Protein AF-A0A9N9R0L3-F1 (afdb_monomer)

pLDDT: mean 73.53, std 13.52, range [49.97, 96.25]

Solvent-accessible surface area (backbone atoms only — not comparable to full-atom values): 6374 Å² total; per-residue (Å²): 128,97,67,84,85,89,74,55,72,68,57,52,53,51,59,60,64,49,84,73,80,53,77,79,74,68,79,78,90,70,85,72,80,93,65,84,85,87,78,87,75,76,69,82,69,79,77,79,71,82,51,100,42,72,69,59,36,50,55,51,49,51,55,51,50,49,56,56,52,52,49,53,52,50,32,50,54,43,52,52,52,32,52,52,26,55,77,70,76,41,88,69,71,90,70,111

Sequence (96 aa):
MAHPTLVSHENYKNLTKADLSGVNNDRAVQPLGSRLVYRSMSAPSCSSVISPSSLAAITALFSCVTSKVTSTVYSGICKLTNLKKRLFGLAEKQCS

Mean predicted aligned error: 16.93 Å

Structure (mmCIF, N/CA/C/O backbone):
data_AF-A0A9N9R0L3-F1
#
_entry.id   AF-A0A9N9R0L3-F1
#
loop_
_atom_site.group_PDB
_atom_site.id
_atom_site.type_symbol
_atom_site.label_atom_id
_atom_site.label_alt_id
_atom_site.label_comp_id
_atom_site.label_asym_id
_atom_site.label_entity_id
_atom_site.label_seq_id
_atom_site.pdbx_PDB_ins_code
_atom_site.Cartn_x
_atom_site.Cartn_y
_atom_site.Cartn_z
_atom_site.occupancy
_atom_site.B_iso_or_equiv
_atom_site.auth_seq_id
_atom_site.auth_comp_id
_atom_site.auth_asym_id
_atom_site.auth_atom_id
_atom_site.pdbx_PDB_model_num
ATOM 1 N N . MET A 1 1 ? -3.905 3.711 -0.347 1.00 61.50 1 MET A N 1
ATOM 2 C CA . MET A 1 1 ? -3.032 4.195 0.747 1.00 61.50 1 MET A CA 1
ATOM 3 C C . MET A 1 1 ? -1.859 3.239 0.877 1.00 61.50 1 MET A C 1
ATOM 5 O O . MET A 1 1 ? -2.066 2.050 0.695 1.00 61.50 1 MET A O 1
ATOM 9 N N . ALA A 1 2 ? -0.637 3.731 1.097 1.00 69.81 2 ALA A N 1
ATOM 10 C CA . ALA A 1 2 ? 0.549 2.866 1.180 1.00 69.81 2 ALA A CA 1
ATOM 11 C C . ALA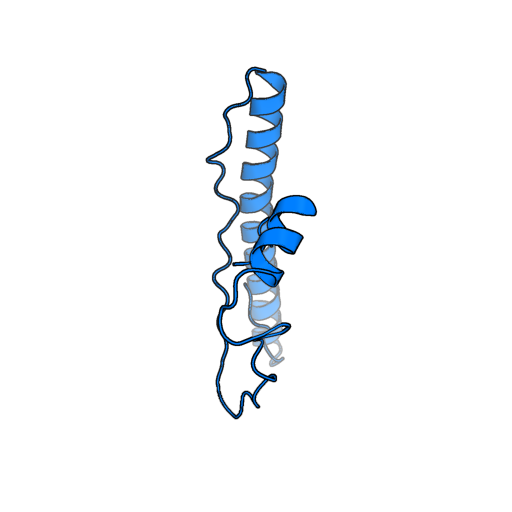 A 1 2 ? 0.735 2.216 2.561 1.00 69.81 2 ALA A C 1
ATOM 13 O O . ALA A 1 2 ? 1.434 1.214 2.667 1.00 69.81 2 ALA A O 1
ATOM 14 N N . HIS A 1 3 ? 0.115 2.787 3.594 1.00 77.75 3 HIS A N 1
ATOM 15 C CA . HIS A 1 3 ? 0.213 2.321 4.971 1.00 77.75 3 HIS A CA 1
ATOM 16 C C . HIS A 1 3 ? -1.168 1.904 5.481 1.00 77.75 3 HIS A C 1
ATOM 18 O O . HIS A 1 3 ? -2.149 2.585 5.161 1.00 77.75 3 HIS A O 1
ATOM 24 N N . PRO A 1 4 ? -1.255 0.798 6.236 1.00 84.69 4 PRO A N 1
ATOM 25 C CA . PRO A 1 4 ? -2.502 0.357 6.839 1.00 84.69 4 PRO A CA 1
ATOM 26 C C . PRO A 1 4 ? -2.892 1.267 8.008 1.00 84.69 4 PRO A C 1
ATOM 28 O O . PRO A 1 4 ? -2.035 1.757 8.745 1.00 84.69 4 PRO A O 1
ATOM 31 N N . THR A 1 5 ? -4.194 1.459 8.201 1.00 86.50 5 THR A N 1
ATOM 32 C CA . THR A 1 5 ? -4.732 2.087 9.412 1.00 86.50 5 THR A CA 1
ATOM 33 C C . THR A 1 5 ? -4.686 1.083 10.557 1.00 86.50 5 THR A C 1
ATOM 35 O O . THR A 1 5 ? -5.091 -0.066 10.392 1.00 86.50 5 THR A O 1
ATOM 38 N N . LEU A 1 6 ? -4.205 1.514 11.722 1.00 91.75 6 LEU A N 1
ATOM 39 C CA . LEU A 1 6 ? -4.167 0.679 12.920 1.00 91.75 6 LEU A CA 1
ATOM 40 C C . LEU A 1 6 ? -5.528 0.695 13.623 1.00 91.75 6 LEU A C 1
ATOM 42 O O . LEU A 1 6 ? -6.130 1.753 13.799 1.00 91.75 6 LEU A O 1
ATOM 46 N N . VAL A 1 7 ? -5.994 -0.479 14.047 1.00 88.50 7 VAL A N 1
ATOM 47 C CA . VAL A 1 7 ? -7.251 -0.664 14.785 1.00 88.50 7 VAL A CA 1
ATOM 48 C C . VAL A 1 7 ? -6.971 -1.568 15.985 1.00 88.50 7 VAL A C 1
ATOM 50 O O . VAL A 1 7 ? -6.247 -2.554 15.851 1.00 88.50 7 VAL A O 1
ATOM 53 N N . SER A 1 8 ? -7.511 -1.228 17.161 1.00 93.06 8 SER A N 1
ATOM 54 C CA . SER A 1 8 ? -7.380 -2.079 18.351 1.00 93.06 8 SER A CA 1
ATOM 55 C C . SER A 1 8 ? -8.177 -3.377 18.192 1.00 93.06 8 SER A C 1
ATOM 57 O O . SER A 1 8 ? -9.147 -3.444 17.432 1.00 93.06 8 SER A O 1
ATOM 59 N N . HIS A 1 9 ? -7.798 -4.412 18.939 1.00 88.56 9 HIS A N 1
ATOM 60 C CA . HIS A 1 9 ? -8.463 -5.715 18.874 1.00 88.56 9 HIS A CA 1
ATOM 61 C C . HIS A 1 9 ? -9.941 -5.641 19.272 1.00 88.56 9 HIS A C 1
ATOM 63 O O . HIS A 1 9 ? -10.799 -6.285 18.670 1.00 88.56 9 HIS A O 1
ATOM 69 N N . GLU A 1 10 ? -10.256 -4.823 20.273 1.00 90.19 10 GLU A N 1
ATOM 70 C CA . GLU A 1 10 ? -11.611 -4.606 20.779 1.00 90.19 10 GLU A CA 1
ATOM 71 C C . GLU A 1 10 ? -12.480 -3.928 19.719 1.00 90.19 10 GLU A C 1
ATOM 73 O O . GLU A 1 10 ? -13.596 -4.372 19.450 1.00 90.19 10 GLU A O 1
ATOM 78 N N . ASN A 1 11 ? -11.939 -2.901 19.059 1.00 87.56 11 ASN A N 1
ATOM 79 C CA . ASN A 1 11 ? -12.633 -2.199 17.985 1.00 87.56 11 ASN A CA 1
ATOM 80 C C . ASN A 1 11 ? -12.862 -3.113 16.776 1.00 87.56 11 ASN A C 1
ATOM 82 O O . ASN A 1 11 ? -13.959 -3.128 16.224 1.00 87.56 11 ASN A O 1
ATOM 86 N N . TYR A 1 12 ? -11.879 -3.941 16.411 1.00 85.25 12 TYR A N 1
ATOM 87 C CA . TYR A 1 12 ? -12.034 -4.936 15.347 1.00 85.25 12 TYR A CA 1
ATOM 88 C C . TYR A 1 12 ? -13.130 -5.970 15.666 1.00 85.25 12 TYR A C 1
ATOM 90 O O . TYR A 1 12 ? -13.975 -6.285 14.823 1.00 85.25 12 TYR A O 1
ATOM 98 N N . LYS A 1 13 ? -13.185 -6.457 16.911 1.00 83.06 13 LYS A N 1
ATOM 99 C CA . LYS A 1 13 ? -14.255 -7.356 17.374 1.00 83.06 13 LYS A CA 1
ATOM 100 C C . LYS A 1 13 ? -15.635 -6.706 17.332 1.00 83.06 13 LYS A C 1
ATOM 102 O O . LYS A 1 13 ? -16.613 -7.381 17.036 1.00 83.06 13 LYS A O 1
ATOM 107 N N . ASN A 1 14 ? -15.736 -5.419 17.643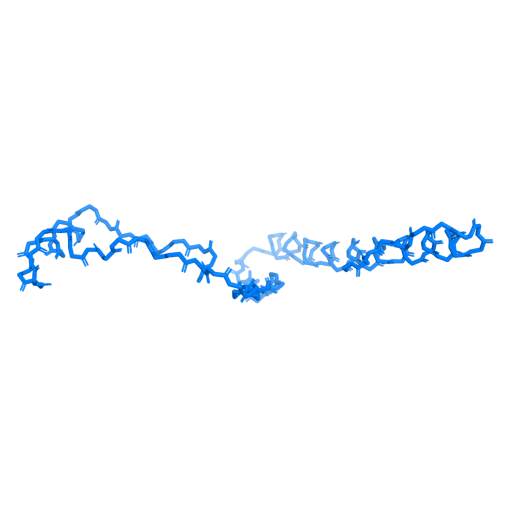 1.00 83.50 14 ASN A N 1
ATOM 108 C CA . ASN A 1 14 ? -17.016 -4.715 17.589 1.00 83.50 14 ASN A CA 1
ATOM 109 C C . ASN A 1 14 ? -17.488 -4.513 16.142 1.00 83.50 14 ASN A C 1
ATOM 111 O O . ASN A 1 14 ? -18.669 -4.700 15.864 1.00 83.50 14 ASN A O 1
ATOM 115 N N . LEU A 1 15 ? -16.569 -4.228 15.213 1.00 78.44 15 LEU A N 1
ATOM 116 C CA . LEU A 1 15 ? -16.874 -4.118 13.781 1.00 78.44 15 LEU A CA 1
ATOM 117 C C . LEU A 1 15 ? -17.392 -5.432 13.188 1.00 78.44 15 LEU A C 1
ATOM 119 O O . LEU A 1 15 ? -18.325 -5.419 12.397 1.00 78.44 15 LEU A O 1
ATOM 123 N N . THR A 1 16 ? -16.815 -6.563 13.592 1.00 73.06 16 THR A N 1
ATOM 124 C CA . THR A 1 16 ? -17.211 -7.896 13.100 1.00 73.06 16 THR A CA 1
ATOM 125 C C . THR A 1 16 ? -18.508 -8.425 13.719 1.00 73.06 16 THR A C 1
ATOM 127 O O . THR A 1 16 ? -19.097 -9.360 13.184 1.00 73.06 16 THR A O 1
ATOM 130 N N . LYS A 1 17 ? -18.960 -7.841 14.836 1.00 72.19 17 LYS A N 1
ATOM 131 C CA . LYS A 1 17 ? -20.247 -8.153 15.481 1.00 72.19 17 LYS A CA 1
ATOM 132 C C . LYS A 1 17 ? -21.405 -7.305 14.968 1.00 72.19 17 LYS A C 1
ATOM 134 O O . LYS A 1 17 ? -22.550 -7.725 15.096 1.00 72.19 17 LYS A O 1
ATOM 139 N N . ALA A 1 18 ? -21.124 -6.102 14.470 1.00 67.31 18 ALA A N 1
ATOM 140 C CA . ALA A 1 18 ? -22.138 -5.272 13.843 1.00 67.31 18 ALA A CA 1
ATOM 141 C C . ALA A 1 18 ? -22.623 -5.996 12.581 1.00 67.31 18 ALA A C 1
ATOM 143 O O . ALA A 1 18 ? -21.819 -6.310 11.706 1.00 67.31 18 ALA A O 1
ATOM 144 N N . ASP A 1 19 ? -23.917 -6.308 12.512 1.00 60.81 19 ASP A N 1
ATOM 145 C CA . ASP A 1 19 ? -24.516 -7.079 11.420 1.00 60.81 19 ASP A CA 1
ATOM 146 C C . ASP A 1 19 ? -24.577 -6.247 10.126 1.00 60.81 19 ASP A C 1
ATOM 148 O O . ASP A 1 19 ? -25.598 -5.677 9.748 1.00 60.81 19 ASP A O 1
ATOM 152 N N . LEU A 1 20 ? -23.422 -6.103 9.476 1.00 62.78 20 LEU A N 1
ATOM 153 C CA . LEU A 1 20 ? -23.210 -5.327 8.256 1.00 62.78 20 LEU A CA 1
ATOM 154 C C . LEU A 1 20 ? -23.147 -6.248 7.029 1.00 62.78 20 LEU A C 1
ATOM 156 O O . LEU A 1 20 ? -22.281 -6.090 6.169 1.00 62.78 20 LEU A O 1
ATOM 160 N N . SER A 1 21 ? -24.101 -7.179 6.920 1.00 62.22 21 SER A N 1
ATOM 161 C CA . SER A 1 21 ? -24.162 -8.256 5.908 1.00 62.22 21 SER A CA 1
ATOM 162 C C . SER A 1 21 ? -23.282 -9.484 6.203 1.00 62.22 21 SER A C 1
ATOM 164 O O . SER A 1 21 ? -22.819 -10.148 5.277 1.00 62.22 21 SER A O 1
ATOM 166 N N . GLY A 1 22 ? -23.085 -9.815 7.484 1.00 63.16 22 GLY A N 1
ATOM 167 C CA . GLY A 1 22 ? -22.403 -11.039 7.924 1.00 63.16 22 GLY A CA 1
ATOM 168 C C . GLY A 1 22 ? -20.904 -10.904 8.236 1.00 63.16 22 GLY A C 1
ATOM 169 O O . GLY A 1 22 ? -20.253 -9.899 7.952 1.00 63.16 22 GLY A O 1
ATOM 170 N N . VAL A 1 23 ? -20.354 -11.952 8.859 1.00 69.56 23 VAL A N 1
ATOM 171 C CA . VAL A 1 23 ? -18.921 -12.083 9.175 1.00 69.56 23 VAL A CA 1
ATOM 172 C C . VAL A 1 23 ? -18.148 -12.343 7.877 1.00 69.56 23 VAL A C 1
ATOM 174 O O . VAL A 1 23 ? -18.529 -13.225 7.113 1.00 69.56 23 VAL A O 1
ATOM 177 N N . ASN A 1 24 ? -17.046 -11.618 7.652 1.00 75.12 24 ASN A N 1
ATOM 178 C CA . ASN A 1 24 ? -16.228 -11.677 6.428 1.00 75.12 24 ASN A CA 1
ATOM 179 C C . ASN A 1 24 ? -16.958 -11.184 5.161 1.00 75.12 24 ASN A C 1
ATOM 181 O O . ASN A 1 24 ? -16.983 -11.873 4.142 1.00 75.12 24 ASN A O 1
ATOM 185 N N . ASN A 1 25 ? -17.516 -9.969 5.200 1.00 81.75 25 ASN A N 1
ATOM 186 C CA . ASN A 1 25 ? -18.136 -9.302 4.042 1.00 81.75 25 ASN A CA 1
ATOM 187 C C . ASN A 1 25 ? -17.102 -8.772 3.013 1.00 81.75 25 ASN A C 1
ATOM 189 O O . ASN A 1 25 ? -17.251 -7.700 2.424 1.00 81.75 25 ASN A O 1
ATOM 193 N N . ASP A 1 26 ? -16.015 -9.510 2.809 1.00 86.44 26 ASP A N 1
ATOM 194 C CA . ASP A 1 26 ? -14.970 -9.168 1.856 1.00 86.44 26 ASP A CA 1
ATOM 195 C C . ASP A 1 26 ? -15.273 -9.826 0.509 1.00 86.44 26 ASP A C 1
ATOM 197 O O . ASP A 1 26 ? -15.434 -11.044 0.395 1.00 86.44 26 ASP A O 1
ATOM 201 N N . ARG A 1 27 ? -15.323 -9.028 -0.561 1.00 87.44 27 ARG A N 1
ATOM 202 C CA . ARG A 1 27 ? -15.479 -9.572 -1.913 1.00 87.44 27 ARG A CA 1
ATOM 203 C C . ARG A 1 27 ? -14.175 -10.224 -2.375 1.00 87.44 27 ARG A C 1
ATOM 205 O O . ARG A 1 27 ? -13.105 -9.626 -2.281 1.00 87.44 27 ARG A O 1
ATOM 212 N N . ALA A 1 28 ? -14.286 -11.402 -2.988 1.00 93.19 28 ALA A N 1
ATOM 213 C CA . ALA A 1 28 ? -13.152 -12.086 -3.601 1.00 93.19 28 ALA A CA 1
ATOM 214 C C . ALA A 1 28 ? -12.434 -11.214 -4.649 1.00 93.19 28 ALA A C 1
ATOM 216 O O . ALA A 1 28 ? -13.070 -10.502 -5.439 1.00 93.19 28 ALA A O 1
ATOM 217 N N . VAL A 1 29 ? -11.103 -11.327 -4.688 1.00 94.81 29 VAL A N 1
ATOM 218 C CA . VAL A 1 29 ? -10.243 -10.619 -5.645 1.00 94.81 29 VAL A CA 1
ATOM 219 C C . VAL A 1 29 ? -10.676 -10.939 -7.077 1.00 94.81 29 VAL A C 1
ATOM 221 O O . VAL A 1 29 ? -10.884 -12.096 -7.432 1.00 94.81 29 VAL A O 1
ATOM 224 N N . GLN A 1 30 ? -10.822 -9.900 -7.900 1.00 96.25 30 GLN A N 1
ATOM 225 C CA . GLN A 1 30 ? -11.233 -10.027 -9.298 1.00 96.25 30 GLN A CA 1
ATOM 226 C C . GLN A 1 30 ? -10.031 -9.867 -10.241 1.00 96.25 30 GLN A C 1
ATOM 228 O O . GLN A 1 30 ? -9.110 -9.108 -9.924 1.00 96.25 30 GLN A O 1
ATOM 233 N N . PRO A 1 31 ? -10.034 -10.516 -11.419 1.00 96.19 31 PRO A N 1
ATOM 234 C CA . PRO A 1 31 ? -8.962 -10.366 -12.397 1.00 96.19 31 PRO A CA 1
ATOM 235 C C . PRO A 1 31 ? -8.750 -8.909 -12.833 1.00 96.19 31 PRO A C 1
ATOM 237 O O . PRO A 1 31 ? -9.697 -8.168 -13.123 1.00 96.19 31 PRO A O 1
ATOM 240 N N . LEU A 1 32 ? -7.485 -8.492 -12.927 1.00 95.19 32 LEU A N 1
ATOM 241 C CA . LEU A 1 32 ? -7.140 -7.129 -13.334 1.00 95.19 32 LEU A CA 1
ATOM 242 C C . LEU A 1 32 ? -7.377 -6.892 -14.838 1.00 95.19 32 LEU A C 1
ATOM 244 O O . LEU A 1 32 ? -7.803 -5.800 -15.221 1.00 95.19 32 LEU A O 1
ATOM 248 N N . GLY A 1 33 ? -7.175 -7.912 -15.676 1.00 94.62 33 GLY A N 1
ATOM 249 C CA . GLY A 1 33 ? -7.266 -7.801 -17.134 1.00 94.62 33 GLY A CA 1
ATOM 250 C C . GLY A 1 33 ? -6.109 -6.980 -17.712 1.00 94.62 33 GLY A C 1
ATOM 251 O O . GLY A 1 33 ? -4.971 -7.129 -17.280 1.00 94.62 33 GLY A O 1
ATOM 252 N N . SER A 1 34 ? -6.403 -6.091 -18.663 1.00 95.75 34 SER A N 1
ATOM 253 C CA . SER A 1 34 ? -5.430 -5.204 -19.328 1.00 95.75 34 SER A CA 1
ATOM 254 C C . SER A 1 34 ? -5.236 -3.845 -18.637 1.00 95.75 34 SER A C 1
ATOM 256 O O . SER A 1 34 ? -4.642 -2.929 -19.205 1.00 95.75 34 SER A O 1
ATOM 258 N N . ARG A 1 35 ? -5.767 -3.675 -17.420 1.00 95.25 35 ARG A N 1
ATOM 259 C CA . ARG A 1 35 ? -5.739 -2.393 -16.705 1.00 95.25 35 ARG A CA 1
ATOM 260 C C . ARG A 1 35 ? -4.368 -2.125 -16.085 1.00 95.25 35 ARG A C 1
ATOM 262 O O . ARG A 1 35 ? -3.779 -3.004 -15.462 1.00 95.25 35 ARG A O 1
ATOM 269 N N . LEU A 1 36 ? -3.911 -0.879 -16.194 1.00 93.50 36 LEU A N 1
ATOM 270 C CA . LEU A 1 36 ? -2.713 -0.379 -15.518 1.00 93.50 36 LEU A CA 1
ATOM 271 C C . LEU A 1 36 ? -3.086 0.259 -14.173 1.00 93.50 36 LEU A C 1
ATOM 273 O O . LEU A 1 36 ? -4.103 0.944 -14.066 1.00 93.50 36 LEU A O 1
ATOM 277 N N . VAL A 1 37 ? -2.250 0.053 -13.153 1.00 89.31 37 VAL A N 1
ATOM 278 C CA . VAL A 1 37 ? -2.422 0.637 -11.813 1.00 89.31 37 VAL A CA 1
ATOM 279 C C . VAL A 1 37 ? -1.256 1.577 -11.531 1.00 89.31 37 VAL A C 1
ATOM 281 O O . VAL A 1 37 ? -0.118 1.139 -11.379 1.00 89.31 37 VAL A O 1
ATOM 284 N N . TYR A 1 38 ? -1.541 2.875 -11.448 1.00 87.69 38 TYR A N 1
ATOM 285 C CA . TYR A 1 38 ? -0.542 3.898 -11.143 1.00 87.69 38 TYR A CA 1
ATOM 286 C C . TYR A 1 38 ? -0.500 4.179 -9.640 1.00 87.69 38 TYR A C 1
ATOM 288 O O . TYR A 1 38 ? -1.536 4.313 -8.989 1.00 87.69 38 TYR A O 1
ATOM 296 N N . ARG A 1 39 ? 0.709 4.290 -9.080 1.00 80.62 39 ARG A N 1
ATOM 297 C CA . ARG A 1 39 ? 0.925 4.620 -7.667 1.00 80.62 39 ARG A CA 1
ATOM 298 C C . ARG A 1 39 ? 1.445 6.046 -7.544 1.00 80.62 39 ARG A C 1
ATOM 300 O O . ARG A 1 39 ? 2.541 6.341 -8.008 1.00 80.62 39 ARG A O 1
ATOM 307 N N . SER A 1 40 ? 0.710 6.903 -6.839 1.00 75.38 40 SER A N 1
ATOM 308 C CA . SER A 1 40 ? 1.256 8.175 -6.371 1.00 75.38 40 SER A CA 1
ATOM 309 C C . SER A 1 40 ? 2.300 7.889 -5.291 1.00 75.38 40 SER A C 1
ATOM 311 O O . SER A 1 40 ? 1.965 7.452 -4.185 1.00 75.38 40 SER A O 1
ATOM 313 N N . MET A 1 41 ? 3.573 8.102 -5.603 1.00 64.19 41 MET A N 1
ATOM 314 C CA . MET A 1 41 ? 4.596 8.215 -4.573 1.00 64.19 41 MET A CA 1
ATOM 315 C C . MET A 1 41 ? 4.511 9.633 -4.028 1.00 64.19 41 MET A C 1
ATOM 317 O O . MET A 1 41 ? 5.018 10.568 -4.642 1.00 64.19 41 MET A O 1
ATOM 321 N N . SER A 1 42 ? 3.842 9.808 -2.889 1.00 58.16 42 SER A N 1
ATOM 322 C CA . SER A 1 42 ? 4.065 11.006 -2.090 1.00 58.16 42 SER A CA 1
ATOM 323 C C . SER A 1 42 ? 5.546 10.980 -1.728 1.00 58.16 42 SER A C 1
ATOM 325 O O . SER A 1 42 ? 5.965 10.143 -0.926 1.00 58.16 42 SER A O 1
ATOM 327 N N . ALA A 1 43 ? 6.361 11.831 -2.359 1.00 53.84 43 ALA A N 1
ATOM 328 C CA . ALA A 1 43 ? 7.680 12.125 -1.818 1.00 53.84 43 ALA A CA 1
ATOM 329 C C . ALA A 1 43 ? 7.458 12.479 -0.341 1.00 53.84 43 ALA A C 1
ATOM 331 O O . ALA A 1 43 ? 6.490 13.199 -0.070 1.00 53.84 43 ALA A O 1
ATOM 332 N N . PRO A 1 44 ? 8.248 11.935 0.604 1.00 52.59 44 PRO A N 1
ATOM 333 C CA . PRO A 1 44 ? 8.040 12.193 2.021 1.00 52.59 44 PRO A CA 1
ATOM 334 C C . PRO A 1 44 ? 7.938 13.703 2.204 1.00 52.59 44 PRO A C 1
ATOM 336 O O . PRO A 1 44 ? 8.902 14.436 1.978 1.00 52.59 44 PRO A O 1
ATOM 339 N N . SER A 1 45 ? 6.731 14.186 2.505 1.00 49.97 45 SER A N 1
ATOM 340 C CA . SER A 1 45 ? 6.530 15.594 2.783 1.00 49.97 45 SER A CA 1
ATOM 341 C C . SER A 1 45 ? 7.335 15.852 4.041 1.00 49.97 45 SER A C 1
ATOM 343 O O . SER A 1 45 ? 7.011 15.300 5.092 1.00 49.97 45 SER A O 1
ATOM 345 N N . CYS A 1 46 ? 8.366 16.685 3.960 1.00 54.31 46 CYS A N 1
ATOM 346 C CA . CYS A 1 46 ? 9.162 17.112 5.113 1.00 54.31 46 CYS A CA 1
ATOM 347 C C . CYS A 1 46 ? 8.358 18.042 6.048 1.00 54.31 46 CYS A C 1
ATOM 349 O O . CYS A 1 46 ? 8.905 18.937 6.675 1.00 54.31 46 CYS A O 1
ATOM 351 N N . SER A 1 47 ? 7.036 17.856 6.092 1.00 52.03 47 SER A N 1
ATOM 352 C CA . SER A 1 47 ? 6.053 18.663 6.803 1.00 52.03 47 SER A CA 1
ATOM 353 C C . SER A 1 47 ? 5.890 18.239 8.261 1.00 52.03 47 SER A C 1
ATOM 355 O O . SER A 1 47 ? 5.207 18.923 9.012 1.00 52.03 47 SER A O 1
ATOM 357 N N . SER A 1 48 ? 6.512 17.140 8.688 1.00 52.03 48 SER A N 1
ATOM 358 C CA . SER A 1 48 ? 6.573 16.735 10.092 1.00 52.03 48 SER A CA 1
ATOM 359 C C . SER A 1 48 ? 7.937 17.081 10.692 1.00 52.03 48 SER A C 1
ATOM 361 O O . SER A 1 48 ? 8.635 16.216 11.212 1.00 52.03 48 SER A O 1
ATOM 363 N N . VAL A 1 49 ? 8.330 18.355 10.612 1.00 51.78 49 VAL A N 1
ATOM 364 C CA . VAL A 1 49 ? 9.369 18.929 11.484 1.00 51.78 49 VAL A CA 1
ATOM 365 C C . VAL A 1 49 ? 8.656 19.686 12.602 1.00 51.78 49 VAL A C 1
ATOM 367 O O . VAL A 1 49 ? 8.737 20.900 12.721 1.00 51.78 49 VAL A O 1
ATOM 370 N N . ILE A 1 50 ? 7.892 18.953 13.408 1.00 52.72 50 ILE A N 1
ATOM 371 C CA . ILE A 1 50 ? 7.469 19.418 14.731 1.00 52.72 50 ILE A CA 1
ATOM 372 C C . ILE A 1 50 ? 8.134 18.464 15.716 1.00 52.72 50 ILE A C 1
ATOM 374 O O . ILE A 1 50 ? 7.503 17.586 16.293 1.00 52.72 50 ILE A O 1
ATOM 378 N N . SER A 1 51 ? 9.460 18.566 15.815 1.00 53.12 51 SER A N 1
ATOM 379 C CA . SER A 1 51 ? 10.189 17.971 16.928 1.00 53.12 51 SER A CA 1
ATOM 380 C C . SER A 1 51 ? 10.494 19.083 17.928 1.00 53.12 51 SER A C 1
ATOM 382 O O . SER A 1 51 ? 11.039 20.108 17.518 1.00 53.12 51 SER A O 1
ATOM 384 N N . PRO A 1 52 ? 10.177 18.914 19.222 1.00 54.78 52 PRO A N 1
ATOM 385 C CA . PRO A 1 52 ? 10.470 19.917 20.246 1.00 54.78 52 PRO A CA 1
ATOM 386 C C . PRO A 1 52 ? 11.977 20.090 20.512 1.00 54.78 52 PRO A C 1
ATOM 388 O O . PRO A 1 52 ? 12.365 20.987 21.253 1.00 54.78 52 PRO A O 1
ATOM 391 N N . SER A 1 53 ? 12.838 19.256 19.912 1.00 63.81 53 SER A N 1
ATOM 392 C CA . SER A 1 53 ? 14.295 19.337 20.041 1.00 63.81 53 SER A CA 1
ATOM 393 C C . SER A 1 53 ? 14.953 19.826 18.749 1.00 63.81 53 SER A C 1
ATOM 395 O O . SER A 1 53 ? 14.750 19.261 17.670 1.00 63.81 53 SER A O 1
ATOM 397 N N . SER A 1 54 ? 15.808 20.841 18.875 1.00 62.72 54 SER A N 1
ATOM 398 C CA . SER A 1 54 ? 16.588 21.429 17.778 1.00 62.72 54 SER A CA 1
ATOM 399 C C . SER A 1 54 ? 17.482 20.408 17.065 1.00 62.72 54 SER A C 1
ATOM 401 O O . SER A 1 54 ? 17.617 20.457 15.844 1.00 62.72 54 SER A O 1
ATOM 403 N N . LEU A 1 55 ? 18.032 19.430 17.793 1.00 65.81 55 LEU A N 1
ATOM 404 C CA . LEU A 1 55 ? 18.891 18.392 17.215 1.00 65.81 55 LEU A CA 1
ATOM 405 C C . LEU A 1 55 ? 18.106 17.453 16.284 1.00 65.81 55 LEU A C 1
ATOM 407 O O . LEU A 1 55 ? 18.571 17.101 15.202 1.00 65.81 55 LEU A O 1
ATOM 411 N N . ALA A 1 56 ? 16.891 17.087 16.691 1.00 59.09 56 ALA A N 1
ATOM 412 C CA . ALA A 1 56 ? 16.002 16.223 15.920 1.00 59.09 56 ALA A CA 1
ATOM 413 C C . ALA A 1 56 ? 15.388 16.944 14.706 1.00 59.09 56 ALA A C 1
ATOM 415 O O . ALA A 1 56 ? 15.108 16.317 13.686 1.00 59.09 56 ALA A O 1
ATOM 416 N N . ALA A 1 57 ? 15.218 18.267 14.780 1.00 62.00 57 ALA A N 1
ATOM 417 C CA . ALA A 1 57 ? 14.833 19.073 13.625 1.00 62.00 57 ALA A CA 1
ATOM 418 C C . ALA A 1 57 ? 15.945 19.114 12.560 1.00 62.00 57 ALA A C 1
ATOM 420 O O . ALA A 1 57 ? 15.670 18.968 11.369 1.00 62.00 57 ALA A O 1
ATOM 421 N N . ILE A 1 58 ? 17.209 19.242 12.979 1.00 65.31 58 ILE A N 1
ATOM 422 C CA . ILE A 1 58 ? 18.366 19.265 12.072 1.00 65.31 58 ILE A CA 1
ATOM 423 C C . ILE 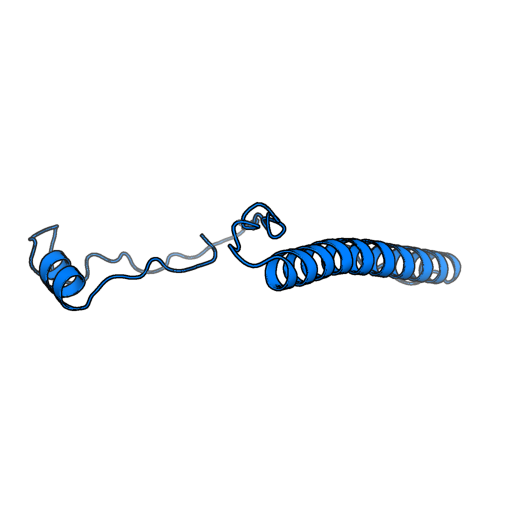A 1 58 ? 18.544 17.913 11.367 1.00 65.31 58 ILE A C 1
ATOM 425 O O . ILE A 1 58 ? 18.710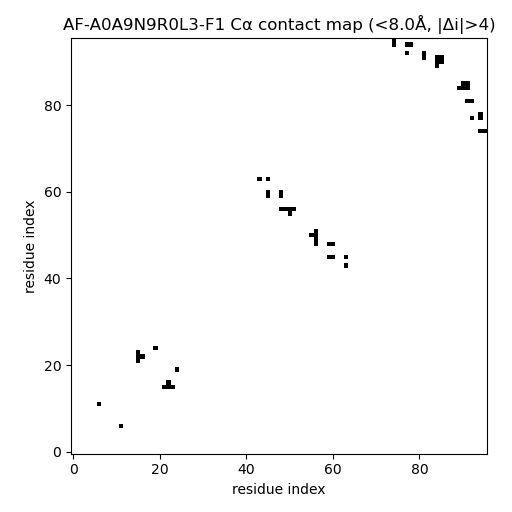 17.875 10.148 1.00 65.31 58 ILE A O 1
ATOM 429 N N . THR A 1 59 ? 18.452 16.790 12.084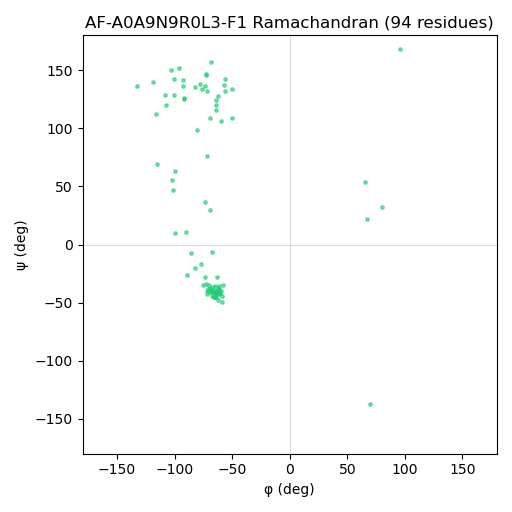 1.00 65.38 59 THR A N 1
ATOM 430 C CA . THR A 1 59 ? 18.558 15.456 11.463 1.00 65.38 59 THR A CA 1
ATOM 431 C C . THR A 1 59 ? 17.406 15.165 10.496 1.00 65.38 59 THR A C 1
ATOM 433 O O . THR A 1 59 ? 17.629 14.575 9.433 1.00 65.38 59 THR A O 1
ATOM 436 N N . ALA A 1 60 ? 16.193 15.637 10.799 1.00 62.72 60 ALA A N 1
ATOM 437 C CA . ALA A 1 60 ? 15.053 15.557 9.887 1.00 62.72 60 ALA A CA 1
ATOM 438 C C . ALA A 1 60 ? 15.265 16.398 8.611 1.00 62.72 60 ALA A C 1
ATOM 440 O O . ALA A 1 60 ? 14.972 15.932 7.507 1.00 62.72 60 ALA A O 1
ATOM 441 N N . LEU A 1 61 ? 15.846 17.598 8.734 1.00 63.47 61 LEU A N 1
ATOM 442 C CA . LEU A 1 61 ? 16.219 18.441 7.592 1.00 63.47 61 LEU A CA 1
ATOM 443 C C . LEU A 1 61 ? 17.306 17.786 6.729 1.00 63.47 61 LEU A C 1
ATOM 445 O O . LEU A 1 61 ? 17.150 17.717 5.511 1.00 63.47 61 LEU A O 1
ATOM 449 N N . PHE A 1 62 ? 18.362 17.230 7.329 1.00 65.19 62 PHE A N 1
ATOM 450 C CA . PHE A 1 62 ? 19.398 16.507 6.581 1.00 65.19 62 PHE A CA 1
ATOM 451 C C . PHE A 1 62 ? 18.839 15.284 5.846 1.00 65.19 62 PHE A C 1
ATOM 453 O O . PHE A 1 62 ? 19.191 15.044 4.690 1.00 65.19 62 PHE A O 1
ATOM 460 N N . SER A 1 63 ? 17.914 14.548 6.463 1.00 62.41 63 SER A N 1
ATOM 461 C CA . SER A 1 63 ? 17.242 13.400 5.833 1.00 62.41 63 SER A CA 1
ATOM 462 C C . SER A 1 63 ? 16.346 13.826 4.658 1.00 62.41 63 SER A C 1
ATOM 464 O O . SER A 1 63 ? 16.286 13.161 3.624 1.00 62.41 63 SER A O 1
ATOM 466 N N . CYS A 1 64 ? 15.693 14.984 4.772 1.00 62.00 64 CYS A N 1
ATOM 467 C CA . CYS A 1 64 ? 14.906 15.578 3.692 1.00 62.00 64 CYS A CA 1
ATOM 468 C C . CYS A 1 64 ? 15.780 16.032 2.507 1.00 62.00 64 CYS A C 1
ATOM 470 O O . CYS A 1 64 ? 15.450 15.789 1.344 1.00 62.00 64 CYS A O 1
ATOM 472 N N . VAL A 1 65 ? 16.911 16.682 2.793 1.00 62.12 65 VAL A N 1
ATOM 473 C CA . VAL A 1 65 ? 17.822 17.214 1.768 1.00 62.12 65 VAL A CA 1
ATOM 474 C C . VAL A 1 65 ? 18.569 16.084 1.052 1.00 62.12 65 VAL A C 1
ATOM 476 O O . VAL A 1 65 ? 18.642 16.085 -0.176 1.00 62.12 65 VAL A O 1
ATOM 479 N N . THR A 1 66 ? 19.051 15.071 1.777 1.00 60.12 66 THR A N 1
ATOM 480 C CA . THR A 1 66 ? 19.737 13.902 1.189 1.00 60.12 66 THR A CA 1
ATOM 481 C C . THR A 1 66 ? 18.840 13.108 0.237 1.00 60.12 66 THR A C 1
ATOM 483 O O . THR A 1 66 ? 19.307 12.669 -0.813 1.00 60.12 66 THR A O 1
ATOM 486 N N . SER A 1 67 ? 17.541 12.998 0.520 1.00 56.97 67 SER A N 1
ATOM 487 C CA . SER A 1 67 ? 16.561 12.381 -0.387 1.00 56.97 67 SER A CA 1
ATOM 488 C C . SER A 1 67 ? 16.465 13.108 -1.742 1.00 56.97 67 SER A C 1
ATOM 490 O O . SER A 1 67 ? 16.471 12.475 -2.799 1.00 56.97 67 SER A O 1
ATOM 492 N N . LYS A 1 68 ? 16.480 14.449 -1.745 1.00 56.94 68 LYS A N 1
ATOM 493 C CA . LYS A 1 68 ? 16.446 15.244 -2.989 1.00 56.94 68 LYS A CA 1
ATOM 494 C C . LYS A 1 68 ? 17.782 15.250 -3.736 1.00 56.94 68 LYS A C 1
ATOM 496 O O . LYS A 1 68 ? 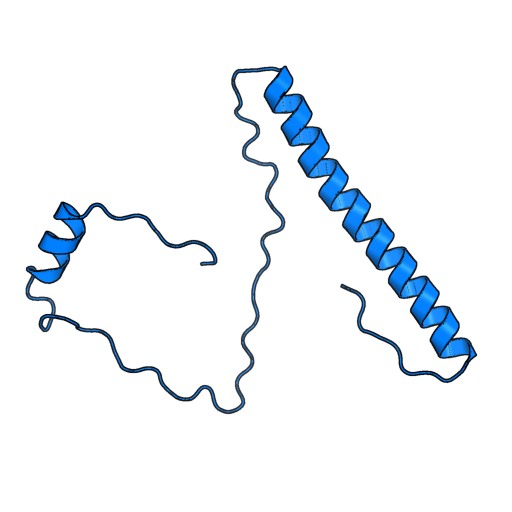17.808 15.255 -4.967 1.00 56.94 68 LYS A O 1
ATOM 501 N N . VAL A 1 69 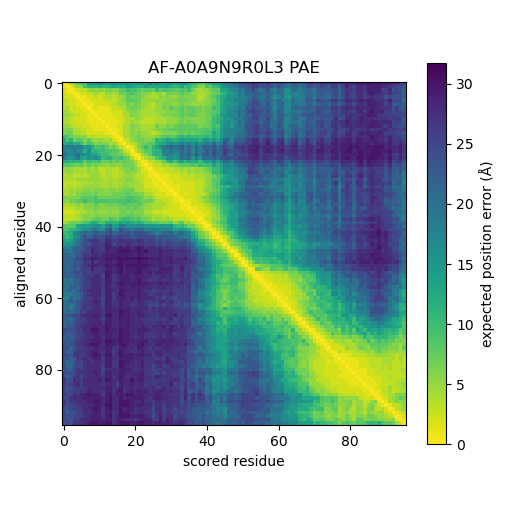? 18.898 15.236 -3.010 1.00 58.69 69 VAL A N 1
ATOM 502 C CA . VAL A 1 69 ? 20.238 15.198 -3.618 1.00 58.69 69 VAL A CA 1
ATOM 503 C C . VAL A 1 69 ? 20.517 13.826 -4.238 1.00 58.69 69 VAL A C 1
ATOM 505 O O . VAL A 1 69 ? 21.036 13.742 -5.345 1.00 58.69 69 VAL A O 1
ATOM 508 N N . THR A 1 70 ? 20.111 12.734 -3.592 1.00 59.09 70 THR A N 1
ATOM 509 C CA . THR A 1 70 ? 20.318 11.386 -4.143 1.00 59.09 70 THR A CA 1
ATOM 510 C C . THR A 1 70 ? 19.461 11.121 -5.382 1.00 59.09 70 THR A C 1
ATOM 512 O O . THR A 1 70 ? 19.974 10.535 -6.335 1.00 59.09 70 THR A O 1
ATOM 515 N N . SER A 1 71 ? 18.212 11.606 -5.444 1.00 59.19 71 SER A N 1
ATOM 516 C CA . SER A 1 71 ? 17.380 11.425 -6.648 1.00 59.19 71 SER A CA 1
ATOM 517 C C . SER A 1 71 ? 17.897 12.227 -7.851 1.00 59.19 71 SER A C 1
ATOM 519 O O . SER A 1 71 ? 17.927 11.718 -8.971 1.00 59.19 71 SER A O 1
ATOM 521 N N . THR A 1 72 ? 18.394 13.449 -7.631 1.00 60.91 72 THR A N 1
ATOM 522 C CA . THR A 1 72 ? 18.965 14.287 -8.700 1.00 60.91 72 THR A CA 1
ATOM 523 C C . THR A 1 72 ? 20.294 13.741 -9.219 1.00 60.91 72 THR A C 1
ATOM 525 O O . THR A 1 72 ? 20.499 13.689 -10.434 1.00 60.91 72 THR A O 1
ATOM 528 N N . VAL A 1 73 ? 21.166 13.253 -8.331 1.00 64.44 73 VAL A N 1
ATOM 529 C CA . VAL A 1 73 ? 22.424 12.595 -8.716 1.00 64.44 73 VAL A CA 1
ATOM 530 C C . VAL A 1 73 ? 22.151 11.293 -9.472 1.00 64.44 73 VAL A C 1
ATOM 532 O O . VAL A 1 73 ? 22.740 11.065 -10.529 1.00 64.44 73 VAL A O 1
ATOM 535 N N . TYR A 1 74 ? 21.221 10.462 -8.994 1.00 66.56 74 TYR A N 1
ATOM 536 C CA . TYR A 1 74 ? 20.873 9.204 -9.659 1.00 66.56 74 TYR A CA 1
ATOM 537 C C . TYR A 1 74 ? 20.261 9.437 -11.048 1.00 66.56 74 TYR A C 1
ATOM 539 O O . TYR A 1 74 ? 20.667 8.794 -12.019 1.00 66.56 74 TYR A O 1
ATOM 547 N N . SER A 1 75 ? 19.360 10.417 -11.177 1.00 69.50 75 SER A N 1
ATOM 548 C CA . SER A 1 75 ? 18.790 10.825 -12.467 1.00 69.50 75 SER A CA 1
ATOM 549 C C . SER A 1 75 ? 19.870 11.353 -13.422 1.00 69.50 75 SER A C 1
ATOM 551 O O . SER A 1 75 ? 19.882 11.001 -14.603 1.00 69.50 75 SER A O 1
ATOM 553 N N . GLY A 1 76 ? 20.836 12.128 -12.916 1.00 71.56 76 GLY A N 1
ATOM 554 C CA . GLY A 1 76 ? 21.983 12.616 -13.689 1.00 71.56 76 GLY A CA 1
ATOM 555 C C . GLY A 1 76 ? 22.879 11.490 -14.215 1.00 71.56 76 GLY A C 1
ATOM 556 O O . GLY A 1 76 ? 23.179 11.446 -15.409 1.00 71.56 76 GLY A O 1
ATOM 557 N N . ILE A 1 77 ? 23.245 10.532 -13.359 1.00 77.75 77 ILE A N 1
ATOM 558 C CA . ILE A 1 77 ? 24.046 9.354 -13.741 1.00 77.75 77 ILE A CA 1
ATOM 559 C C . ILE A 1 77 ? 23.280 8.477 -14.740 1.00 77.75 77 ILE A C 1
ATOM 561 O O . ILE A 1 77 ? 23.851 7.986 -15.719 1.00 77.75 77 ILE A O 1
ATOM 565 N N . CYS A 1 78 ? 21.973 8.306 -14.544 1.00 79.25 78 CYS A N 1
ATOM 566 C CA . CYS A 1 78 ? 21.126 7.545 -15.455 1.00 79.25 78 CYS A CA 1
ATOM 567 C C . CYS A 1 78 ? 21.041 8.206 -16.845 1.00 79.25 78 CYS A C 1
ATOM 569 O O . CYS A 1 78 ? 21.202 7.543 -17.869 1.00 79.25 78 CYS A O 1
ATOM 571 N N . LYS A 1 79 ? 20.903 9.535 -16.906 1.00 81.88 79 LYS A N 1
ATOM 572 C CA . LYS A 1 79 ? 20.939 10.281 -18.174 1.00 81.88 79 LYS A CA 1
ATOM 573 C C . LYS A 1 79 ? 22.297 10.184 -18.866 1.00 81.88 79 LYS A C 1
ATOM 575 O O . LYS A 1 79 ? 22.341 9.976 -20.076 1.00 81.88 79 LYS A O 1
ATOM 580 N N . LEU A 1 80 ? 23.398 10.268 -18.117 1.00 83.19 80 LEU A N 1
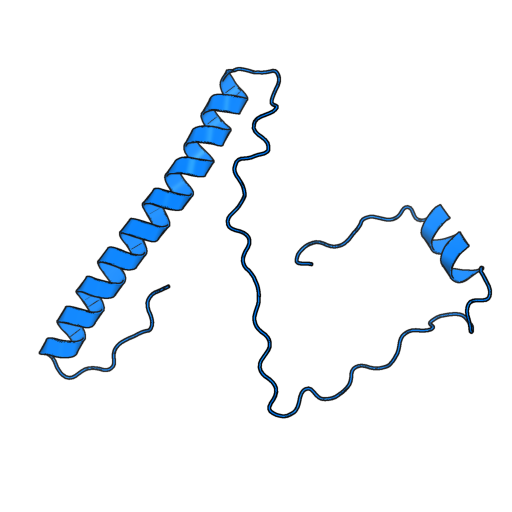ATOM 581 C CA . LEU A 1 80 ? 24.749 10.144 -18.671 1.00 83.19 80 LEU A CA 1
ATOM 582 C C . LEU A 1 80 ? 25.004 8.740 -19.245 1.00 83.19 80 LEU A C 1
ATOM 584 O O . LEU A 1 80 ? 25.570 8.580 -20.327 1.00 83.19 80 LEU A O 1
ATOM 588 N N . THR A 1 81 ? 24.550 7.707 -18.536 1.00 82.56 81 THR A N 1
ATOM 589 C CA . THR A 1 81 ? 24.678 6.314 -18.984 1.00 82.56 81 THR A CA 1
ATOM 590 C C . THR A 1 81 ? 23.782 6.007 -20.180 1.00 82.56 81 THR A C 1
ATOM 592 O O . THR A 1 81 ? 24.217 5.283 -21.075 1.00 82.56 81 THR A O 1
ATOM 595 N N . ASN A 1 82 ? 22.587 6.595 -20.264 1.00 85.75 82 ASN A N 1
ATOM 596 C CA . ASN A 1 82 ? 21.755 6.512 -21.465 1.00 85.75 82 ASN A CA 1
ATOM 597 C C . ASN A 1 82 ? 22.355 7.266 -22.652 1.00 85.75 82 ASN A C 1
ATOM 599 O O . ASN A 1 82 ? 22.355 6.725 -23.750 1.00 85.75 82 ASN A O 1
ATOM 603 N N . LEU A 1 83 ? 22.945 8.448 -22.444 1.00 85.44 83 LEU A N 1
ATOM 604 C CA . LEU A 1 83 ? 23.660 9.167 -23.502 1.00 85.44 83 LEU A CA 1
ATOM 605 C C . LEU A 1 83 ? 24.810 8.321 -24.064 1.00 85.44 83 LEU A C 1
ATOM 607 O O . LEU A 1 83 ? 24.952 8.192 -25.279 1.00 85.44 83 LEU A O 1
ATOM 611 N N . LYS A 1 84 ? 25.586 7.675 -23.182 1.00 85.25 84 LYS A N 1
ATOM 612 C CA . LYS A 1 84 ? 26.620 6.719 -23.591 1.00 85.25 84 LYS A CA 1
ATOM 613 C C . LYS A 1 84 ? 26.013 5.564 -24.389 1.00 85.25 84 LYS A C 1
ATOM 615 O O . LYS A 1 84 ? 26.4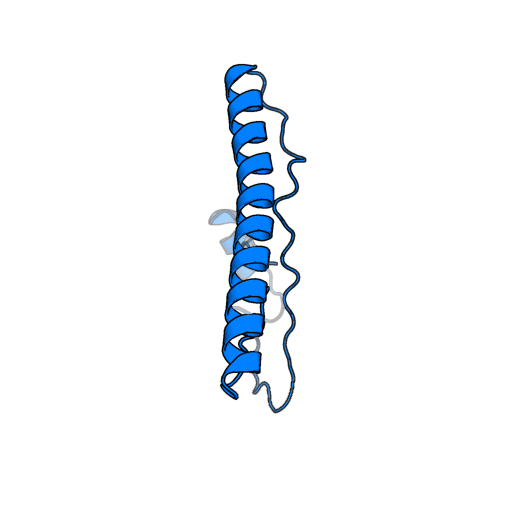93 5.260 -25.471 1.00 85.25 84 LYS A O 1
ATOM 620 N N . LYS A 1 85 ? 24.949 4.931 -23.895 1.00 85.06 85 LYS A N 1
ATOM 621 C CA . LYS A 1 85 ? 24.290 3.818 -24.598 1.00 85.06 85 LYS A CA 1
ATOM 622 C C . LYS A 1 85 ? 23.762 4.216 -25.973 1.00 85.06 85 LYS A C 1
ATOM 624 O O . LYS A 1 85 ? 23.960 3.455 -26.913 1.00 85.06 85 LYS A O 1
ATOM 629 N N . ARG A 1 86 ? 23.195 5.416 -26.106 1.00 84.62 86 ARG A N 1
ATOM 630 C CA . ARG A 1 86 ? 22.726 5.975 -27.377 1.00 84.62 86 ARG A CA 1
ATOM 631 C C . ARG A 1 86 ? 23.860 6.147 -28.386 1.00 84.62 86 ARG A C 1
ATOM 633 O O . ARG A 1 86 ? 23.689 5.787 -29.544 1.00 84.62 86 ARG A O 1
ATOM 640 N N . LEU A 1 87 ? 25.024 6.627 -27.944 1.00 86.25 87 LEU A N 1
ATOM 641 C CA . LEU A 1 87 ? 26.220 6.743 -28.791 1.00 86.25 87 LEU A CA 1
ATOM 642 C C . LEU A 1 87 ? 26.740 5.382 -29.284 1.00 86.25 87 LEU A C 1
ATOM 644 O O . LEU A 1 87 ? 27.315 5.310 -30.363 1.00 86.25 87 LEU A O 1
ATOM 648 N N . PHE A 1 88 ? 26.510 4.307 -28.524 1.00 87.62 88 PHE A N 1
ATOM 649 C CA . PHE A 1 88 ? 26.901 2.938 -28.884 1.00 87.62 88 PHE A CA 1
ATOM 650 C C . PHE A 1 88 ? 25.748 2.089 -29.458 1.00 87.62 88 PHE A C 1
ATOM 652 O O . PHE A 1 88 ? 25.907 0.881 -29.611 1.00 87.62 88 PHE A O 1
ATOM 659 N N . GLY A 1 89 ? 24.586 2.684 -29.766 1.00 82.44 89 GLY A N 1
ATOM 660 C CA . GLY A 1 89 ? 23.439 1.971 -30.349 1.00 82.44 89 GLY A CA 1
ATOM 661 C C . GLY A 1 89 ? 22.770 0.941 -29.424 1.00 82.44 89 GLY A C 1
ATOM 662 O O . GLY A 1 89 ? 22.116 0.017 -29.900 1.00 82.44 89 GLY A O 1
ATOM 663 N N . LEU A 1 90 ? 22.938 1.069 -28.104 1.00 79.06 90 LEU A N 1
ATOM 664 C CA . LEU A 1 90 ? 22.385 0.162 -27.094 1.00 79.06 90 LEU A CA 1
ATOM 665 C C . LEU A 1 90 ? 21.061 0.690 -26.520 1.00 79.06 90 LEU A C 1
ATOM 667 O O . LEU A 1 90 ? 20.852 1.896 -26.411 1.00 79.06 90 LEU A O 1
ATOM 671 N N . ALA A 1 91 ? 20.193 -0.221 -26.070 1.00 77.06 91 ALA A N 1
ATOM 672 C CA . ALA A 1 91 ? 18.884 0.122 -25.513 1.00 77.06 91 ALA A CA 1
ATOM 673 C C . ALA A 1 91 ? 18.974 0.992 -24.240 1.00 77.06 91 ALA A C 1
ATOM 675 O O . ALA A 1 91 ? 19.649 0.645 -23.256 1.00 77.06 91 ALA A O 1
ATOM 676 N N . GLU A 1 92 ? 18.255 2.116 -24.258 1.00 78.88 92 GLU A N 1
ATOM 677 C CA . GLU A 1 92 ? 18.134 3.064 -23.147 1.00 78.88 92 GLU A CA 1
ATOM 678 C C . GLU A 1 92 ? 17.258 2.491 -22.017 1.00 78.88 92 GLU A C 1
ATOM 680 O O . GLU A 1 92 ? 16.312 1.741 -22.255 1.00 78.88 92 GLU A O 1
ATOM 685 N N . LYS A 1 93 ? 17.576 2.829 -20.762 1.00 75.94 93 LYS A N 1
ATOM 686 C CA . LYS A 1 93 ? 16.744 2.487 -19.594 1.00 75.94 93 LYS A CA 1
ATOM 687 C C . LYS A 1 93 ? 15.923 3.703 -19.170 1.00 75.94 93 LYS A C 1
ATOM 689 O O . LYS A 1 93 ? 16.442 4.810 -19.174 1.00 75.94 93 LYS A O 1
ATOM 694 N N . GLN A 1 94 ? 14.676 3.526 -18.743 1.00 73.38 94 GLN A N 1
ATOM 695 C CA . GLN A 1 94 ? 13.908 4.642 -18.180 1.00 73.38 94 GLN A CA 1
ATOM 696 C C . GLN A 1 94 ? 14.555 5.143 -16.882 1.00 73.38 94 GLN A C 1
ATOM 698 O O . GLN A 1 94 ? 14.763 4.370 -15.949 1.00 73.38 94 GLN A O 1
ATOM 703 N N . CYS A 1 95 ? 14.870 6.437 -16.836 1.00 71.88 95 CYS A N 1
ATOM 704 C CA . CYS A 1 95 ? 15.365 7.104 -15.636 1.00 71.88 95 CYS A CA 1
ATOM 705 C C . CYS A 1 95 ? 14.182 7.696 -14.869 1.00 71.88 95 CYS A C 1
ATOM 707 O O . CYS A 1 95 ? 13.393 8.434 -15.458 1.00 71.88 95 CYS A O 1
ATOM 709 N N . SER A 1 96 ? 14.065 7.351 -13.585 1.00 60.16 96 SER A N 1
ATOM 710 C CA . SER A 1 96 ? 13.094 7.917 -12.635 1.00 60.16 96 SER A CA 1
ATOM 711 C C . SER A 1 96 ? 13.681 9.116 -11.903 1.00 60.16 96 SER A C 1
ATOM 713 O O . SER A 1 96 ? 14.902 9.082 -11.621 1.00 60.16 96 SER A O 1
#

Foldseek 3Di:
DPDDDDDDPVRVVVVQPPPPPHHPPDDDDDDPPPDDDDDDDPPPDLVPLPDPDPVVSVVSVVVSVVSVVVLVVQLVVLVVVQVVCVVVVHDRDDRD

Radius of gyration: 23.1 Å; Cα contacts (8 Å, |Δi|>4): 29; chains: 1; bounding box: 51×34×51 Å

Secondary structure (DSSP, 8-state):
--SPPP--HHHHHHHHHS-SSSTT-PPPPPP-TT-----------TT----SSHHHHHHHHHHHHHHHHHHHHHHHHHHHHHHHHHHTTPPPPPP-

Organism: NCBI:txid40085